Protein AF-A0A224VEC5-F1 (afdb_monomer)

Sequence (110 aa):
MGYMFFYGRLDENSVKFAAAPEKLKTRGGSPNQGVAFNNVNNRIYVVSDDVLTSIPVDKLTAGTATPDDVNYAVFQSKREWECLAFDSQGYGHLLALWPAELMKSTEPLN

pLDDT: mean 92.37, std 4.92, range [74.38, 98.06]

Secondary structure (DSSP, 8-state):
--EEEEEEEESSS-EEEEEEEEEESS-SSSSP-EEEEETTTTEEEEEETTEEEEEEHHHHHHT---GGG-EEEE------EEEEEE-TT--EEEEETTTTEEEE-SS---

Radius of gyration: 14.31 Å; Cα contacts (8 Å, |Δi|>4): 243; chains: 1; bounding box: 43×29×38 Å

Organism: NCBI:txid152332

Solvent-accessible surface area (backbone atoms only — not comparable to full-atom values): 6274 Å² total; per-residue (Å²): 116,54,48,81,46,72,51,72,52,78,59,100,88,48,80,50,73,44,71,33,75,39,60,47,73,66,58,88,48,53,74,78,51,31,73,31,66,32,83,78,75,45,28,42,35,41,31,14,43,39,21,42,39,29,36,45,47,66,33,30,62,70,56,66,63,52,78,87,55,48,44,76,50,74,65,84,69,86,43,45,39,48,43,54,46,54,51,100,76,23,32,38,39,40,34,31,64,62,74,72,43,81,45,68,51,96,54,58,66,128

Nearest PDB structures (foldseek):
  7ajt-assembly1_UQ  TM=4.447E-01  e=1.570E-01  Saccharomyces cerevisiae S288C
  3rrm-assembly1_C  TM=4.294E-01  e=4.924E-01  Saccharomyces cerevisiae
  1xip-assembly1_A  TM=3.806E-01  e=5.199E-01  Saccharomyces cerevisiae
  6eos-assembly3_E  TM=3.489E-01  e=1.722E+00  Homo sapiens
  7jkq-assembly1_A  TM=5.104E-01  e=5.398E+00  Homo sapiens

Foldseek 3Di:
DWDWDKDDDDDPPDDDIDIFLDIGPDDPAAPFQDWEAFPVQQWIWTDFVQKIKIAHPCCRNVVNDDPVRIDIGGRPPRFGWHDWYADPQQWIWTFTVVVTDTDTDPHRDD

Mean predicted aligned error: 3.56 Å

Structure (mmCIF, N/CA/C/O backbone):
data_AF-A0A224VEC5-F1
#
_entry.id   AF-A0A224VEC5-F1
#
loop_
_atom_site.group_PDB
_atom_site.id
_atom_site.type_symbol
_atom_site.label_atom_id
_atom_site.label_alt_id
_atom_site.label_comp_id
_atom_site.label_asym_id
_atom_site.label_entity_id
_atom_site.label_seq_id
_atom_site.pdbx_PDB_ins_code
_atom_site.Cartn_x
_atom_site.Cartn_y
_atom_site.Cartn_z
_atom_site.occupancy
_atom_site.B_iso_or_equiv
_atom_site.auth_seq_id
_atom_site.auth_comp_id
_atom_site.auth_asym_id
_atom_site.auth_atom_id
_atom_site.pdbx_PDB_model_num
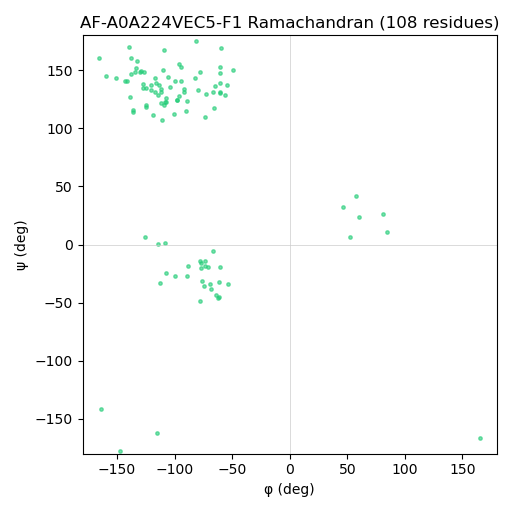ATOM 1 N N . MET A 1 1 ? 7.298 16.102 5.362 1.00 74.38 1 MET A N 1
ATOM 2 C CA . MET A 1 1 ? 5.815 16.050 5.456 1.00 74.38 1 MET A CA 1
ATOM 3 C C . MET A 1 1 ? 5.394 14.590 5.494 1.00 74.38 1 MET A C 1
ATOM 5 O O . MET A 1 1 ? 6.147 13.799 4.955 1.00 74.38 1 MET A O 1
ATOM 9 N N . GLY A 1 2 ? 4.272 14.243 6.133 1.00 86.25 2 GLY A N 1
ATOM 10 C CA . GLY A 1 2 ? 3.777 12.867 6.3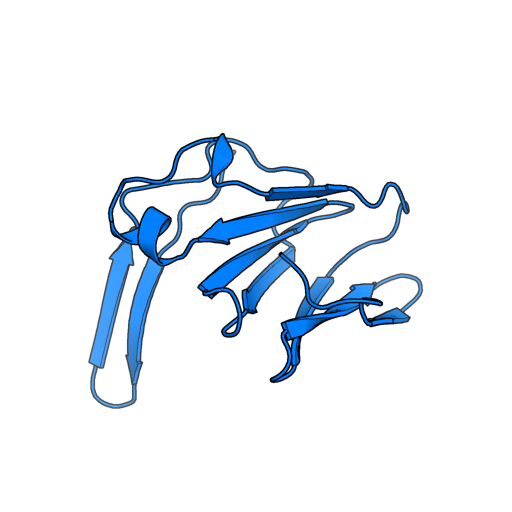07 1.00 86.25 2 GLY A CA 1
ATOM 11 C C . GLY A 1 2 ? 2.444 12.606 5.593 1.00 86.25 2 GLY A C 1
ATOM 12 O O . GLY A 1 2 ? 2.062 13.404 4.729 1.00 86.25 2 GLY A O 1
ATOM 13 N N . TYR A 1 3 ? 1.742 11.535 5.976 1.00 89.12 3 TYR A N 1
ATOM 14 C CA . TYR A 1 3 ? 0.380 11.209 5.532 1.00 89.12 3 TYR A CA 1
ATOM 15 C C . TYR A 1 3 ? -0.584 11.126 6.713 1.00 89.12 3 TYR A C 1
ATOM 17 O O . TYR A 1 3 ? -0.288 10.483 7.720 1.00 89.12 3 TYR A O 1
ATOM 25 N N . MET A 1 4 ? -1.739 11.770 6.562 1.00 92.19 4 MET A N 1
ATOM 26 C CA . MET A 1 4 ? -2.904 11.590 7.422 1.00 92.19 4 MET A CA 1
ATOM 27 C C . MET A 1 4 ? -3.910 10.735 6.666 1.00 92.19 4 MET A C 1
ATOM 29 O O . MET A 1 4 ? -4.144 10.973 5.482 1.00 92.19 4 MET A O 1
ATOM 33 N N . PHE A 1 5 ? -4.497 9.762 7.350 1.00 92.94 5 PHE A N 1
ATOM 34 C CA . PHE A 1 5 ? -5.495 8.886 6.758 1.00 92.94 5 PHE A CA 1
ATOM 35 C C . PHE A 1 5 ? -6.880 9.255 7.262 1.00 92.94 5 PHE A C 1
ATOM 37 O O . PHE A 1 5 ? -7.048 9.622 8.423 1.00 92.94 5 PHE A O 1
ATOM 44 N N . PHE A 1 6 ? -7.866 9.127 6.384 1.00 94.25 6 PHE A N 1
ATOM 45 C CA . PHE A 1 6 ? -9.274 9.257 6.722 1.00 94.25 6 PHE A CA 1
ATOM 46 C C . PHE A 1 6 ? -9.962 7.947 6.374 1.00 94.25 6 PHE A C 1
ATOM 48 O O . PHE A 1 6 ? -9.695 7.362 5.327 1.00 94.25 6 PHE A O 1
ATOM 55 N N . TYR A 1 7 ? -10.837 7.489 7.257 1.00 92.56 7 TYR A N 1
ATOM 56 C CA . TYR A 1 7 ? -11.595 6.259 7.077 1.00 92.56 7 TYR A CA 1
ATOM 57 C C . TYR A 1 7 ? -13.055 6.512 7.422 1.00 92.56 7 TYR A C 1
ATOM 59 O O . TYR A 1 7 ? -13.379 7.414 8.202 1.00 92.56 7 TYR A O 1
ATOM 67 N N . GLY A 1 8 ? -13.952 5.757 6.798 1.00 93.38 8 GLY A N 1
ATOM 68 C CA . GLY A 1 8 ? -15.367 6.049 6.908 1.00 93.38 8 GLY A CA 1
ATOM 69 C C . GLY A 1 8 ? -16.227 5.346 5.878 1.00 93.38 8 GLY A C 1
ATOM 70 O O . GLY A 1 8 ? -15.791 4.423 5.192 1.00 93.38 8 GLY A O 1
ATOM 71 N N . ARG A 1 9 ? -17.468 5.810 5.789 1.00 94.81 9 ARG A N 1
ATOM 72 C CA . ARG A 1 9 ? -18.486 5.324 4.865 1.00 94.81 9 ARG A CA 1
ATOM 73 C C . ARG A 1 9 ? -18.872 6.449 3.916 1.00 94.81 9 ARG A C 1
ATOM 75 O O . ARG A 1 9 ? -19.174 7.561 4.353 1.00 94.81 9 ARG A O 1
ATOM 82 N N . LEU A 1 10 ? -18.881 6.120 2.632 1.00 94.88 10 LEU A N 1
ATOM 83 C CA . LEU A 1 10 ? -19.452 6.931 1.571 1.00 94.88 10 LEU A CA 1
ATOM 84 C C . LEU A 1 10 ? -20.466 6.065 0.836 1.00 94.88 10 LEU A C 1
ATOM 86 O O . LEU A 1 10 ? -20.107 5.028 0.284 1.00 94.88 10 LEU A O 1
ATOM 90 N N . ASP A 1 11 ? -21.722 6.481 0.861 1.00 95.38 11 ASP A N 1
ATOM 91 C CA . ASP A 1 11 ? -22.780 5.904 0.044 1.00 95.38 11 ASP A CA 1
ATOM 92 C C . ASP A 1 11 ? -23.812 6.968 -0.338 1.00 95.38 11 ASP A C 1
ATOM 94 O O . ASP A 1 11 ? -23.669 8.145 -0.008 1.00 95.38 11 ASP A O 1
ATOM 98 N N . GLU A 1 12 ? -24.854 6.544 -1.048 1.00 96.56 12 GLU A N 1
ATOM 99 C CA . GLU A 1 12 ? -25.938 7.410 -1.519 1.00 96.56 12 GLU A CA 1
ATOM 100 C C . GLU A 1 12 ? -26.717 8.119 -0.394 1.00 96.56 12 GLU A C 1
ATOM 102 O O . GLU A 1 12 ? -27.376 9.123 -0.648 1.00 96.56 12 GLU A O 1
ATOM 107 N N . ASN A 1 13 ? -26.633 7.628 0.847 1.00 96.00 13 ASN A N 1
ATOM 108 C CA . ASN A 1 13 ? -27.434 8.098 1.977 1.00 96.00 13 ASN A CA 1
ATOM 109 C C . ASN A 1 13 ? -26.617 8.912 2.991 1.00 96.00 13 ASN A C 1
ATOM 111 O O . ASN A 1 13 ? -27.180 9.695 3.760 1.00 96.00 13 ASN A O 1
ATOM 115 N N . SER A 1 14 ? -25.299 8.707 3.064 1.00 95.31 14 SER A N 1
ATOM 116 C CA . SER A 1 14 ? -24.451 9.350 4.063 1.00 95.31 14 SER A CA 1
ATOM 117 C C . SER A 1 14 ? -22.970 9.382 3.687 1.00 95.31 14 SER A C 1
ATOM 119 O O . SER A 1 14 ? -22.404 8.438 3.137 1.00 95.31 14 SER A O 1
ATOM 121 N N . VAL A 1 15 ? -22.320 10.471 4.094 1.00 96.62 15 VAL A N 1
ATOM 122 C CA . VAL A 1 15 ? -20.866 10.648 4.053 1.00 96.62 15 VAL A CA 1
ATOM 123 C C . VAL A 1 15 ? -20.397 10.857 5.488 1.00 96.62 15 VAL A C 1
ATOM 125 O O . VAL A 1 15 ? -20.724 11.866 6.114 1.00 96.62 15 VAL A O 1
ATOM 128 N N . LYS A 1 16 ? -19.669 9.884 6.040 1.00 96.31 16 LYS A N 1
ATOM 129 C CA . LYS A 1 16 ? -19.150 9.933 7.414 1.00 96.31 16 LYS A CA 1
ATOM 130 C C . LYS A 1 16 ? -17.713 9.458 7.435 1.00 96.31 16 LYS A C 1
ATOM 132 O O . LYS A 1 16 ? -17.464 8.278 7.214 1.00 96.31 16 LYS A O 1
ATOM 137 N N . PHE A 1 17 ? -16.797 10.364 7.749 1.00 96.62 17 PHE A N 1
ATOM 138 C CA . PHE A 1 17 ? -15.371 10.082 7.833 1.00 96.62 17 PHE A CA 1
ATOM 139 C C . PHE A 1 17 ? -14.795 10.605 9.141 1.00 96.62 17 PHE A C 1
ATOM 141 O O . PHE A 1 17 ? -15.242 11.625 9.667 1.00 96.62 17 PHE A O 1
ATOM 148 N N . ALA A 1 18 ? -13.778 9.912 9.634 1.00 95.31 18 ALA A N 1
ATOM 149 C CA . ALA A 1 18 ? -12.941 10.346 10.736 1.00 95.31 18 ALA A CA 1
ATOM 150 C C . ALA A 1 18 ? -11.477 10.296 10.300 1.00 95.31 18 ALA A C 1
ATOM 152 O O . ALA A 1 18 ? -11.083 9.454 9.488 1.00 95.31 18 ALA A O 1
ATOM 153 N N . ALA A 1 19 ? -10.666 11.196 10.851 1.00 95.81 19 ALA A N 1
ATOM 154 C CA . ALA A 1 19 ? -9.224 11.040 10.771 1.00 95.81 19 ALA A CA 1
ATOM 155 C C . ALA A 1 19 ? -8.823 9.789 11.564 1.00 95.81 19 ALA A C 1
ATOM 157 O O . ALA A 1 19 ? -9.318 9.563 12.672 1.00 95.81 19 ALA A O 1
ATOM 158 N N . ALA A 1 20 ? -7.927 8.985 11.003 1.00 95.31 20 ALA A N 1
ATOM 159 C CA . ALA A 1 20 ? -7.251 7.955 11.767 1.00 95.31 20 ALA A CA 1
ATOM 160 C C . ALA A 1 20 ? -6.457 8.613 12.909 1.00 95.31 20 ALA A C 1
ATOM 162 O O . ALA A 1 20 ? -5.839 9.661 12.694 1.00 95.31 20 ALA A O 1
ATOM 163 N N . PRO A 1 21 ? -6.466 8.024 14.117 1.00 93.31 21 PRO A N 1
ATOM 164 C CA . PRO A 1 21 ? -5.666 8.525 15.232 1.00 93.31 21 PRO A CA 1
ATOM 165 C C . PRO A 1 21 ? -4.164 8.484 14.920 1.00 93.31 21 PRO A C 1
ATOM 167 O O . PRO A 1 21 ? -3.426 9.368 15.355 1.00 93.31 21 PRO A O 1
ATOM 170 N N . GLU A 1 22 ? -3.724 7.504 14.123 1.00 91.81 22 GLU A N 1
ATOM 171 C CA . GLU A 1 22 ? -2.335 7.383 13.685 1.00 91.81 22 GLU A CA 1
ATOM 172 C C . GLU A 1 22 ? -2.058 8.026 12.326 1.00 91.81 22 GLU A C 1
ATOM 174 O O . GLU A 1 22 ? -2.912 8.127 11.441 1.00 91.81 22 GLU A O 1
ATOM 179 N N . LYS A 1 23 ? -0.800 8.445 12.151 1.00 88.94 23 LYS A N 1
ATOM 180 C CA . LYS A 1 23 ? -0.300 9.067 10.920 1.00 88.94 23 LYS A CA 1
ATOM 181 C C . LYS A 1 23 ? 1.084 8.548 10.556 1.00 88.94 23 LYS A C 1
ATOM 183 O O . LYS A 1 23 ? 1.937 8.370 11.427 1.00 88.94 23 LYS A O 1
ATOM 188 N N . LEU A 1 24 ? 1.370 8.445 9.259 1.00 88.19 24 LEU A N 1
ATOM 189 C CA . LEU A 1 24 ? 2.754 8.299 8.806 1.00 88.19 24 LEU A CA 1
ATOM 190 C C . LEU A 1 24 ? 3.448 9.645 8.952 1.00 88.19 24 LEU A C 1
ATOM 192 O O . LEU A 1 24 ? 3.151 10.589 8.222 1.00 88.19 24 LEU A O 1
ATOM 196 N N . LYS A 1 25 ? 4.370 9.755 9.908 1.00 86.75 25 LYS A N 1
ATOM 197 C CA . LYS A 1 25 ? 5.089 11.013 1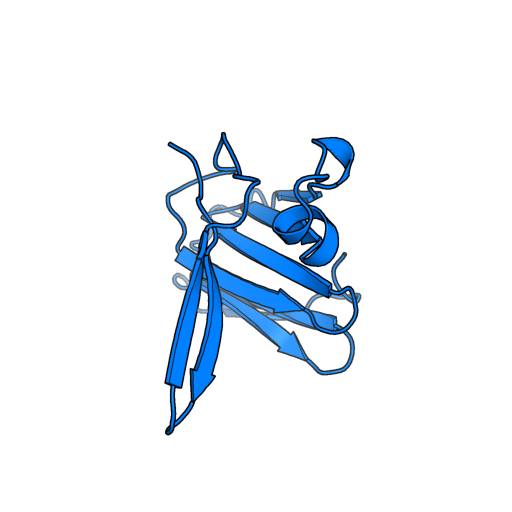0.175 1.00 86.75 25 LYS A CA 1
ATOM 198 C C . LYS A 1 25 ? 6.051 11.380 9.041 1.00 86.75 25 LYS A C 1
ATOM 200 O O . LYS A 1 25 ? 6.195 12.563 8.726 1.00 86.75 25 LYS A O 1
ATOM 205 N N . THR A 1 26 ? 6.639 10.370 8.406 1.00 85.25 26 THR A N 1
ATOM 206 C CA . THR A 1 26 ? 7.642 10.507 7.347 1.00 85.25 26 THR A CA 1
ATOM 207 C C . THR A 1 26 ? 7.175 9.748 6.112 1.00 85.25 26 THR A C 1
ATOM 209 O O . THR A 1 26 ? 6.674 8.633 6.227 1.00 85.25 26 THR A O 1
ATOM 212 N N . ARG A 1 27 ? 7.301 10.367 4.936 1.00 82.25 27 ARG A N 1
ATOM 213 C CA . ARG A 1 27 ? 7.028 9.712 3.648 1.00 82.25 27 ARG A CA 1
ATOM 214 C C . ARG A 1 27 ? 8.253 8.908 3.227 1.00 82.25 27 ARG A C 1
ATOM 216 O O . ARG A 1 27 ? 9.369 9.368 3.447 1.00 82.25 27 ARG A O 1
ATOM 223 N N . GLY A 1 28 ? 8.025 7.750 2.613 1.00 77.25 28 GLY A N 1
ATOM 224 C CA . GLY A 1 28 ? 9.091 6.891 2.098 1.00 77.25 28 GLY A CA 1
ATOM 225 C C . GLY A 1 28 ? 9.774 7.409 0.827 1.00 77.25 28 GLY A C 1
ATOM 226 O O . GLY A 1 28 ? 10.857 6.941 0.510 1.00 77.25 28 GLY A O 1
ATOM 227 N N . GLY A 1 29 ? 9.197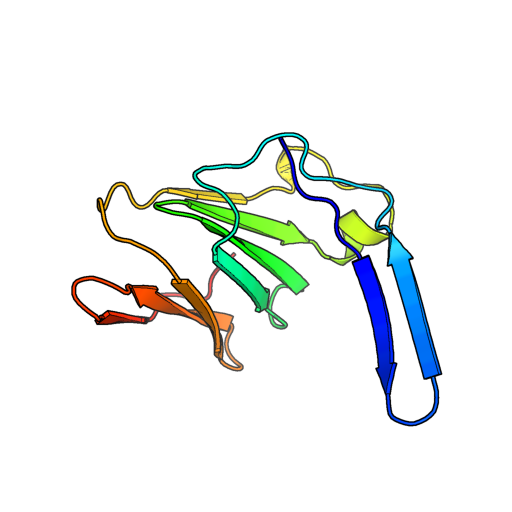 8.390 0.131 1.00 82.94 29 GLY A N 1
ATOM 228 C CA . GLY A 1 29 ? 9.724 8.890 -1.138 1.00 82.94 29 GLY A CA 1
ATOM 229 C C . GLY A 1 29 ? 9.124 10.237 -1.528 1.00 82.94 29 GLY A C 1
ATOM 230 O O . GLY A 1 29 ? 8.897 11.106 -0.673 1.00 82.94 29 GLY A O 1
ATOM 231 N N . SER A 1 30 ? 8.865 10.401 -2.825 1.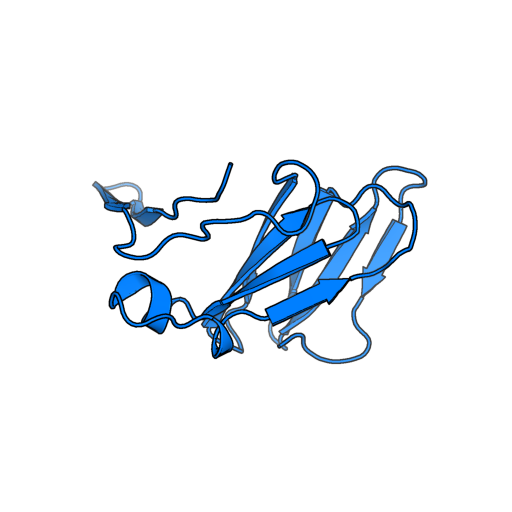00 82.94 30 SER A N 1
ATOM 232 C CA . SER A 1 30 ? 8.159 11.561 -3.375 1.00 82.94 30 SER A CA 1
ATOM 233 C C . SER A 1 30 ? 6.744 11.702 -2.774 1.00 82.94 30 SER A C 1
ATOM 235 O O . SER A 1 30 ? 6.278 10.839 -2.015 1.00 82.94 30 SER A O 1
ATOM 237 N N . PRO A 1 31 ? 6.048 12.833 -3.002 1.00 84.88 31 PRO A N 1
ATOM 238 C CA . PRO A 1 31 ? 4.637 12.939 -2.653 1.00 84.88 31 PRO A CA 1
ATOM 239 C C . PRO A 1 31 ? 3.826 11.746 -3.173 1.00 84.88 31 PRO A C 1
ATOM 241 O O . PRO A 1 31 ? 4.168 11.129 -4.172 1.00 84.88 31 PRO A O 1
ATOM 244 N N . ASN A 1 32 ? 2.756 11.417 -2.454 1.00 80.81 32 ASN A N 1
ATOM 245 C CA . ASN A 1 32 ? 1.893 10.299 -2.802 1.00 80.81 32 ASN A CA 1
ATOM 246 C C . ASN A 1 32 ? 1.358 10.431 -4.232 1.00 80.81 32 ASN A C 1
ATOM 248 O O . ASN A 1 32 ? 0.764 11.458 -4.550 1.00 80.81 32 ASN A O 1
ATOM 252 N N . GLN A 1 33 ? 1.525 9.366 -5.013 1.00 87.81 33 GLN A N 1
ATOM 253 C CA . GLN A 1 33 ? 0.979 9.241 -6.365 1.00 87.81 33 GLN A CA 1
ATOM 254 C C . GLN A 1 33 ? -0.314 8.412 -6.376 1.00 87.81 33 GLN A C 1
ATOM 256 O O . GLN A 1 33 ? -1.208 8.642 -7.183 1.00 87.81 33 GLN A O 1
ATOM 261 N N . GLY A 1 34 ? -0.475 7.492 -5.416 1.00 90.44 34 GLY A N 1
ATOM 262 C CA . GLY A 1 34 ? -1.678 6.668 -5.327 1.00 90.44 34 GLY A CA 1
ATOM 263 C C . GLY A 1 34 ? -1.840 5.934 -4.003 1.00 90.44 34 GLY A C 1
ATOM 264 O O . GLY A 1 34 ? -0.888 5.746 -3.245 1.00 90.44 34 GLY A O 1
ATOM 265 N N . VAL A 1 35 ? -3.063 5.511 -3.702 1.00 93.69 35 VAL A N 1
ATOM 266 C CA . VAL A 1 35 ? -3.388 4.725 -2.506 1.00 93.69 35 VAL A CA 1
ATOM 267 C C . VAL A 1 35 ? -4.157 3.483 -2.929 1.00 93.69 35 VAL A C 1
ATOM 269 O O . VAL A 1 35 ? -5.042 3.564 -3.776 1.00 93.69 35 VAL A O 1
ATOM 272 N N . ALA A 1 36 ? -3.835 2.345 -2.323 1.00 95.62 36 ALA A N 1
ATOM 273 C CA . ALA A 1 36 ? -4.478 1.070 -2.603 1.00 95.62 36 ALA A CA 1
ATOM 274 C C . ALA A 1 36 ? -4.823 0.340 -1.306 1.00 95.62 36 ALA A C 1
ATOM 276 O O . ALA A 1 36 ? -4.110 0.455 -0.313 1.00 95.62 36 ALA A O 1
ATOM 277 N N . PHE A 1 37 ? -5.899 -0.437 -1.313 1.00 95.75 37 PHE A N 1
ATOM 278 C CA . PHE A 1 37 ? -6.264 -1.307 -0.199 1.00 95.75 37 PHE A CA 1
ATOM 279 C C . PHE A 1 37 ? -6.167 -2.764 -0.640 1.00 95.75 37 PHE A C 1
ATOM 281 O O . PHE A 1 37 ? -6.748 -3.136 -1.659 1.00 95.75 37 PHE A O 1
ATOM 288 N N . ASN A 1 38 ? -5.451 -3.579 0.131 1.00 97.50 38 ASN A N 1
ATOM 289 C CA . ASN A 1 38 ? -5.408 -5.022 -0.064 1.00 97.50 38 ASN A CA 1
ATOM 290 C C . ASN A 1 38 ? -6.342 -5.693 0.949 1.00 97.50 38 ASN A C 1
ATOM 292 O O . ASN A 1 38 ? -6.084 -5.682 2.155 1.00 97.50 38 ASN A O 1
ATOM 296 N N . ASN A 1 39 ? -7.429 -6.292 0.459 1.00 94.56 39 ASN A N 1
ATOM 297 C CA . ASN A 1 39 ? -8.412 -6.947 1.320 1.00 94.56 39 ASN A CA 1
ATOM 298 C C . ASN A 1 39 ? -7.922 -8.286 1.899 1.00 94.56 39 ASN A C 1
ATOM 300 O O . ASN A 1 39 ? -8.478 -8.737 2.895 1.00 94.56 39 ASN A O 1
ATOM 304 N N . VAL A 1 40 ? -6.890 -8.903 1.312 1.00 97.38 40 VAL A N 1
ATOM 305 C CA . VAL A 1 40 ? -6.373 -10.212 1.739 1.00 97.38 40 VAL A CA 1
ATOM 306 C C . VAL A 1 40 ? -5.576 -10.091 3.032 1.00 97.38 40 VAL A C 1
ATOM 308 O O . VAL A 1 40 ? -5.654 -10.968 3.886 1.00 97.38 40 VAL A O 1
ATOM 311 N N . ASN A 1 41 ? -4.842 -8.98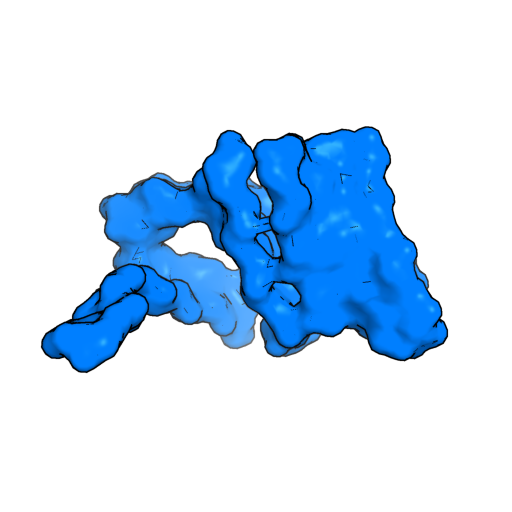9 3.201 1.00 96.19 41 ASN A N 1
ATOM 312 C CA . ASN A 1 41 ? -4.017 -8.743 4.386 1.00 96.19 41 ASN A CA 1
ATOM 313 C C . ASN A 1 41 ? -4.490 -7.546 5.234 1.00 96.19 41 ASN A C 1
ATOM 315 O O . ASN A 1 41 ? -3.880 -7.246 6.258 1.00 96.19 41 ASN A O 1
ATOM 319 N N . ASN A 1 42 ? -5.579 -6.880 4.832 1.00 97.06 42 ASN A N 1
ATOM 320 C CA . ASN A 1 42 ? -6.164 -5.718 5.503 1.00 97.06 42 ASN A CA 1
ATOM 321 C C . ASN A 1 42 ? -5.189 -4.535 5.667 1.00 97.06 42 ASN A C 1
ATOM 323 O O . ASN A 1 42 ? -5.142 -3.881 6.715 1.00 97.06 42 ASN A O 1
ATOM 327 N N . ARG A 1 43 ? -4.401 -4.241 4.628 1.00 97.19 43 ARG A N 1
ATOM 328 C CA . ARG A 1 43 ? -3.426 -3.142 4.642 1.00 97.19 43 ARG A CA 1
ATOM 329 C C . ARG A 1 43 ? -3.749 -2.074 3.612 1.00 97.19 43 ARG A C 1
ATOM 331 O O . ARG A 1 43 ? -4.178 -2.361 2.493 1.00 97.19 43 ARG A O 1
ATOM 338 N N . ILE A 1 44 ? -3.492 -0.828 3.997 1.00 95.44 44 ILE A N 1
ATOM 339 C CA . ILE A 1 44 ? -3.462 0.310 3.082 1.00 95.44 44 ILE A CA 1
ATOM 340 C C . ILE A 1 44 ? -2.033 0.501 2.586 1.00 95.44 44 ILE A C 1
ATOM 342 O O . ILE A 1 44 ? -1.093 0.470 3.377 1.00 95.44 44 ILE A O 1
ATOM 346 N N . TYR A 1 45 ? -1.880 0.692 1.284 1.00 95.44 45 TYR A N 1
ATOM 347 C CA . TYR A 1 45 ? -0.622 0.940 0.602 1.00 95.44 45 TYR A CA 1
ATOM 348 C C . TYR A 1 45 ? -0.622 2.363 0.074 1.00 95.44 45 TYR A C 1
ATOM 350 O O . TYR A 1 45 ? -1.581 2.810 -0.552 1.00 95.44 45 TYR A O 1
ATOM 358 N N . VAL A 1 46 ? 0.476 3.058 0.310 1.00 94.06 46 VAL A N 1
ATOM 359 C CA . VAL A 1 46 ? 0.779 4.370 -0.236 1.00 94.06 46 VAL A CA 1
ATOM 360 C C . VAL A 1 46 ? 1.876 4.180 -1.272 1.00 94.06 46 VAL A C 1
ATOM 362 O O . VAL A 1 46 ? 2.956 3.680 -0.954 1.00 94.06 46 VAL A O 1
ATOM 365 N N . VAL A 1 47 ? 1.587 4.601 -2.498 1.00 93.44 47 VAL A N 1
ATOM 366 C CA . VAL A 1 47 ? 2.520 4.609 -3.621 1.00 93.44 47 VAL A CA 1
ATOM 367 C C . VAL A 1 47 ? 3.215 5.966 -3.675 1.00 93.44 47 VAL A C 1
ATOM 369 O O . VAL A 1 47 ? 2.567 7.016 -3.597 1.00 93.44 47 VAL A O 1
ATOM 372 N N . SER A 1 48 ? 4.535 5.929 -3.784 1.00 89.25 48 SER A N 1
ATOM 373 C CA . SER A 1 48 ? 5.410 7.054 -4.120 1.00 89.25 48 SER A CA 1
ATOM 374 C C . SER A 1 48 ? 6.499 6.561 -5.072 1.00 89.25 48 SER A C 1
ATOM 376 O O . SER A 1 48 ? 6.656 5.348 -5.239 1.00 89.25 48 SER A O 1
ATOM 378 N N . ASP A 1 49 ? 7.278 7.468 -5.659 1.00 86.12 49 ASP A N 1
ATOM 379 C CA . ASP A 1 49 ? 8.375 7.067 -6.543 1.00 86.12 49 ASP A CA 1
ATOM 380 C C . ASP A 1 49 ? 9.391 6.213 -5.786 1.00 86.12 49 ASP A C 1
ATOM 382 O O . ASP A 1 49 ? 9.829 6.538 -4.680 1.00 86.12 49 ASP A O 1
ATOM 386 N N . ASP A 1 50 ? 9.716 5.080 -6.397 1.00 87.94 50 ASP A N 1
ATOM 387 C CA . ASP A 1 50 ? 10.520 3.984 -5.870 1.00 87.94 50 ASP A CA 1
ATOM 388 C C . ASP A 1 50 ? 10.144 3.387 -4.506 1.00 87.94 50 ASP A C 1
ATOM 390 O O . ASP A 1 50 ? 10.864 2.491 -4.061 1.00 87.94 50 ASP A O 1
ATOM 394 N N . VAL A 1 51 ? 9.027 3.770 -3.871 1.00 90.50 51 VAL A N 1
ATOM 395 C CA . VAL A 1 51 ? 8.650 3.237 -2.549 1.00 90.50 51 VAL A CA 1
ATOM 396 C C . VAL A 1 51 ? 7.159 2.928 -2.422 1.00 90.50 51 VAL A C 1
ATOM 398 O O . VAL A 1 51 ? 6.313 3.810 -2.588 1.00 90.50 51 VAL A O 1
ATOM 401 N N . LEU A 1 52 ? 6.850 1.691 -2.012 1.00 93.00 52 LEU A N 1
ATOM 402 C CA . LEU A 1 52 ? 5.564 1.334 -1.405 1.00 93.00 52 LEU A CA 1
ATOM 403 C C . LEU A 1 52 ? 5.693 1.357 0.113 1.00 93.00 52 LEU A C 1
ATOM 405 O O . LEU A 1 52 ? 6.563 0.697 0.681 1.00 93.00 52 LEU A 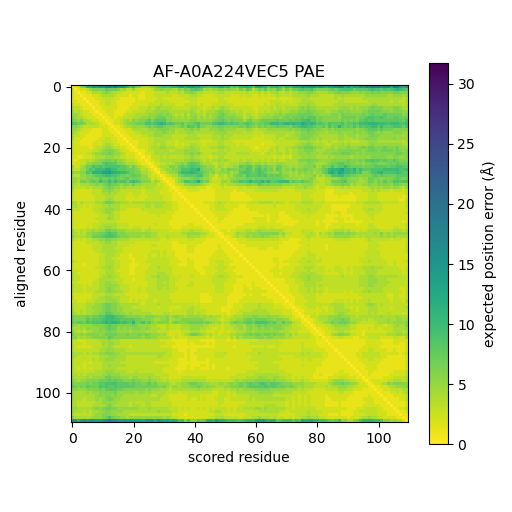O 1
ATOM 409 N N . THR A 1 53 ? 4.793 2.074 0.775 1.00 93.69 53 THR A N 1
ATOM 410 C CA . THR A 1 53 ? 4.629 2.018 2.233 1.00 93.69 53 THR A CA 1
ATOM 411 C C . THR A 1 53 ? 3.288 1.381 2.555 1.00 93.69 53 THR A C 1
ATOM 413 O O . THR A 1 53 ? 2.285 1.812 1.995 1.00 93.69 53 THR A O 1
ATOM 416 N N . SER A 1 54 ? 3.231 0.399 3.455 1.00 94.69 54 SER A N 1
ATOM 417 C CA . SER A 1 54 ? 1.960 -0.211 3.866 1.00 94.69 54 SER A CA 1
ATOM 418 C C . SER A 1 54 ? 1.782 -0.271 5.377 1.00 94.69 54 SER A C 1
ATOM 420 O O . SER A 1 54 ? 2.760 -0.391 6.113 1.00 94.69 54 SER A O 1
ATOM 422 N N . ILE A 1 55 ? 0.532 -0.189 5.841 1.00 95.25 55 ILE A N 1
ATOM 423 C CA . ILE A 1 55 ? 0.158 -0.219 7.266 1.00 95.25 55 ILE A CA 1
ATOM 424 C C . ILE A 1 55 ? -1.140 -1.025 7.433 1.00 95.25 55 ILE A C 1
ATOM 426 O O . ILE A 1 55 ? -2.047 -0.857 6.609 1.00 95.25 55 ILE A O 1
ATOM 430 N N . PRO A 1 56 ? -1.288 -1.848 8.488 1.00 96.31 56 PRO A N 1
ATOM 431 C CA . PRO A 1 56 ? -2.561 -2.478 8.828 1.00 96.31 56 PRO A CA 1
ATOM 432 C C . PRO A 1 56 ? -3.647 -1.441 9.133 1.00 96.31 56 PRO A C 1
ATOM 434 O O . PRO A 1 56 ? -3.444 -0.513 9.923 1.00 96.31 56 PRO A O 1
ATOM 437 N N . VAL A 1 57 ? -4.821 -1.602 8.523 1.00 95.75 57 VAL A N 1
ATOM 438 C CA . VAL A 1 57 ? -5.950 -0.672 8.687 1.00 95.75 57 VAL A CA 1
ATOM 439 C C . VAL A 1 57 ? -6.525 -0.727 10.104 1.00 95.75 57 VAL A C 1
ATOM 441 O O . VAL A 1 57 ? -6.873 0.304 10.680 1.00 95.75 57 VAL A O 1
ATOM 444 N N . ASP A 1 58 ? -6.599 -1.914 10.699 1.00 96.06 58 ASP A N 1
ATOM 445 C CA . ASP A 1 58 ? -7.064 -2.122 12.073 1.00 96.06 58 ASP A CA 1
ATOM 446 C C . ASP A 1 58 ? -6.170 -1.395 13.090 1.00 96.06 58 ASP A C 1
ATOM 448 O O . ASP A 1 58 ? -6.672 -0.659 13.938 1.00 96.06 58 ASP A O 1
ATOM 452 N N . LYS A 1 59 ? -4.844 -1.497 12.955 1.00 96.44 59 LYS A N 1
ATOM 453 C CA . LYS A 1 59 ? -3.885 -0.777 13.810 1.00 96.44 59 LYS A CA 1
ATOM 454 C C . LYS A 1 59 ? -3.981 0.735 13.647 1.00 96.44 59 LYS A C 1
ATOM 456 O O . LYS A 1 59 ? -3.971 1.472 14.637 1.00 96.44 59 LYS A O 1
ATOM 461 N N . LEU A 1 60 ? -4.094 1.185 12.398 1.00 94.44 60 LEU A N 1
ATOM 462 C CA . LEU A 1 60 ? -4.196 2.595 12.036 1.00 94.44 60 LEU A CA 1
ATOM 463 C C . LEU A 1 60 ? -5.456 3.243 12.631 1.00 94.44 60 LEU A C 1
ATOM 465 O O . LEU A 1 60 ? -5.384 4.330 13.202 1.00 94.44 60 LEU A O 1
ATOM 469 N N . THR A 1 61 ? -6.601 2.568 12.521 1.00 94.62 61 THR A N 1
ATOM 470 C CA . THR A 1 61 ? -7.893 3.058 13.030 1.00 94.62 61 THR A CA 1
ATOM 471 C C . THR A 1 61 ? -8.029 2.921 14.545 1.00 94.62 61 THR A C 1
ATOM 473 O O . THR A 1 61 ? -8.642 3.785 15.170 1.00 94.62 61 THR A O 1
ATOM 476 N N . ALA A 1 62 ? -7.413 1.901 15.152 1.00 95.75 62 ALA A N 1
ATOM 477 C CA . ALA A 1 62 ? -7.413 1.696 16.600 1.00 95.75 62 ALA A CA 1
ATOM 478 C C . ALA A 1 62 ? -6.440 2.609 17.364 1.00 95.75 62 ALA A C 1
ATOM 480 O O . ALA A 1 62 ? -6.527 2.686 18.587 1.00 95.75 62 ALA A O 1
ATOM 481 N N . GLY A 1 63 ? -5.504 3.282 16.688 1.00 95.00 63 GLY A N 1
ATOM 482 C CA . GLY A 1 63 ? -4.516 4.114 17.380 1.00 95.00 63 GLY A CA 1
ATOM 483 C C . GLY A 1 63 ? -3.347 3.324 17.963 1.00 95.00 63 GLY A C 1
ATOM 484 O O . GLY A 1 63 ? -2.803 3.710 18.991 1.00 95.00 63 GLY A O 1
ATOM 485 N N . THR A 1 64 ? -3.029 2.163 17.384 1.00 96.75 64 THR A N 1
ATOM 486 C CA . THR A 1 64 ? -2.075 1.200 17.971 1.00 96.75 64 THR A CA 1
ATOM 487 C C . THR A 1 64 ? -0.942 0.810 17.030 1.00 96.75 64 THR A C 1
ATOM 489 O O . THR A 1 64 ? -0.161 -0.078 17.363 1.00 96.75 64 THR A O 1
ATOM 492 N N . ALA A 1 65 ? -0.851 1.448 15.859 1.00 94.44 65 ALA A N 1
ATOM 493 C CA . ALA A 1 65 ? 0.222 1.190 14.912 1.00 94.44 65 ALA A CA 1
ATOM 494 C C . ALA A 1 65 ? 1.571 1.643 15.483 1.00 94.44 65 ALA A C 1
ATOM 496 O O . ALA A 1 65 ? 1.734 2.768 15.956 1.00 94.44 65 ALA A O 1
ATOM 497 N N . THR A 1 66 ? 2.552 0.762 15.393 1.00 93.50 66 THR A N 1
ATOM 498 C CA . THR A 1 66 ? 3.945 0.995 15.760 1.00 93.50 66 THR A CA 1
ATOM 499 C C . THR A 1 66 ? 4.810 1.064 14.499 1.00 93.50 66 THR A C 1
ATOM 501 O O . THR A 1 66 ? 4.351 0.695 13.415 1.00 93.50 66 THR A O 1
ATOM 504 N N . PRO A 1 67 ? 6.069 1.529 14.590 1.00 91.50 67 PRO A N 1
ATOM 505 C CA . PRO A 1 67 ? 6.989 1.475 13.456 1.00 91.50 67 PRO A CA 1
ATOM 506 C C . PRO A 1 67 ? 7.137 0.074 12.845 1.00 91.50 67 PRO A C 1
ATOM 508 O O . PRO A 1 67 ? 7.242 -0.024 11.627 1.00 91.50 67 PRO A O 1
ATOM 511 N N . ASP A 1 68 ? 7.071 -0.983 13.659 1.00 93.69 68 ASP A N 1
ATOM 512 C CA . ASP A 1 68 ? 7.211 -2.376 13.208 1.00 93.69 68 ASP A CA 1
ATOM 513 C C . ASP A 1 68 ? 5.997 -2.869 12.401 1.00 93.69 68 ASP A C 1
ATOM 515 O O . ASP A 1 68 ? 6.104 -3.821 11.630 1.00 93.69 68 ASP A O 1
ATOM 519 N N . ASP A 1 69 ? 4.843 -2.206 12.528 1.00 94.12 69 ASP A N 1
ATOM 520 C CA . ASP A 1 69 ? 3.662 -2.501 11.712 1.00 94.12 69 ASP A CA 1
ATOM 521 C C . ASP A 1 69 ? 3.787 -1.932 10.287 1.00 94.12 69 ASP A C 1
ATOM 523 O O . ASP A 1 69 ? 3.026 -2.321 9.394 1.00 94.12 69 ASP A O 1
ATOM 527 N N . VAL A 1 70 ? 4.722 -1.005 10.050 1.00 92.56 70 VAL A N 1
ATOM 528 C CA . VAL A 1 70 ? 4.902 -0.341 8.756 1.00 92.56 70 VAL A CA 1
ATOM 529 C C . VAL A 1 70 ? 5.862 -1.140 7.880 1.00 92.56 70 VAL A C 1
ATOM 531 O O . VAL A 1 70 ? 7.0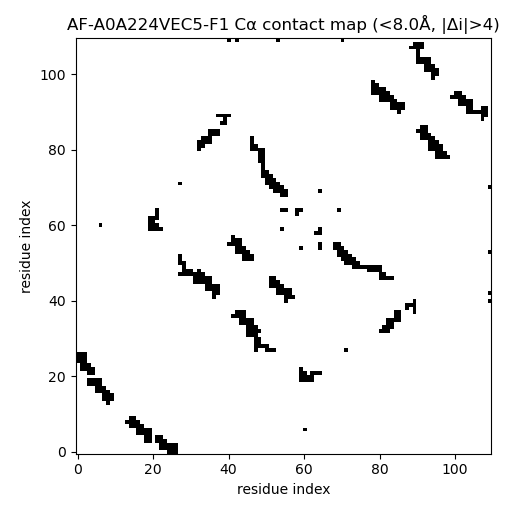16 -1.355 8.237 1.00 92.56 70 VAL A O 1
ATOM 534 N N . ASN A 1 71 ? 5.406 -1.521 6.688 1.00 93.19 71 ASN A N 1
ATOM 535 C CA . ASN A 1 71 ? 6.257 -2.164 5.690 1.00 93.19 71 ASN A CA 1
ATOM 536 C C . ASN A 1 71 ? 6.715 -1.137 4.647 1.00 93.19 71 ASN A C 1
ATOM 538 O O . ASN A 1 71 ? 5.925 -0.292 4.215 1.00 93.19 71 ASN A O 1
ATOM 542 N N . TYR A 1 72 ? 7.973 -1.245 4.226 1.00 90.88 72 TYR A N 1
ATOM 543 C CA . TYR A 1 72 ? 8.568 -0.458 3.153 1.00 90.88 72 TYR A CA 1
ATOM 544 C C . TYR A 1 72 ? 9.162 -1.398 2.105 1.00 90.88 72 TYR A C 1
ATOM 546 O O . TYR A 1 72 ? 10.092 -2.147 2.398 1.00 90.88 72 TYR A O 1
ATOM 554 N N . ALA A 1 73 ? 8.676 -1.309 0.870 1.00 90.94 73 ALA A N 1
ATOM 555 C CA . ALA A 1 73 ? 9.323 -1.921 -0.285 1.00 90.94 73 ALA A CA 1
ATOM 556 C C . ALA A 1 73 ? 9.957 -0.819 -1.133 1.00 90.94 73 ALA A C 1
ATOM 558 O O . ALA A 1 73 ? 9.264 0.105 -1.556 1.00 90.94 73 ALA A O 1
ATOM 559 N N . VAL A 1 74 ? 11.267 -0.913 -1.362 1.00 90.81 74 VAL A N 1
ATOM 560 C CA . VAL A 1 74 ? 12.037 0.064 -2.139 1.00 90.81 74 VAL A CA 1
ATOM 561 C C . VAL A 1 74 ? 12.496 -0.595 -3.435 1.00 90.81 74 VAL A C 1
ATOM 563 O O . VAL A 1 74 ? 13.188 -1.609 -3.393 1.00 90.81 74 VAL A O 1
ATOM 566 N N . PHE A 1 75 ? 12.122 -0.027 -4.580 1.00 87.44 75 PHE A N 1
ATOM 567 C CA . PHE A 1 75 ? 12.394 -0.625 -5.891 1.00 87.44 75 PHE A CA 1
ATOM 568 C C . PHE A 1 75 ? 13.738 -0.209 -6.495 1.00 87.44 75 PHE A C 1
ATOM 570 O O . PHE A 1 75 ? 14.286 -0.956 -7.300 1.00 87.44 75 PHE A O 1
ATOM 577 N N . GLN A 1 76 ? 14.257 0.976 -6.136 1.00 85.94 76 GLN A N 1
ATOM 578 C CA . GLN A 1 76 ? 15.473 1.572 -6.727 1.00 85.94 76 GLN A CA 1
ATOM 579 C C . GLN A 1 76 ? 15.497 1.510 -8.267 1.00 85.94 76 GLN A C 1
ATOM 581 O O . GLN A 1 76 ? 16.551 1.367 -8.891 1.00 85.94 76 GLN A O 1
ATOM 586 N N . SER A 1 77 ? 14.321 1.586 -8.886 1.00 86.38 77 SER A N 1
ATOM 587 C CA . SER A 1 77 ? 14.126 1.320 -10.307 1.00 86.38 77 SER A CA 1
ATOM 588 C C . SER A 1 77 ? 14.331 2.561 -11.169 1.00 86.38 77 SER A C 1
ATOM 590 O O . SER A 1 77 ? 14.550 2.427 -12.373 1.00 86.38 77 SER A O 1
ATOM 592 N N . LYS A 1 78 ? 14.277 3.759 -10.560 1.00 84.38 78 LYS A N 1
ATOM 593 C CA . LYS A 1 78 ? 14.230 5.063 -11.239 1.00 84.38 78 LYS A CA 1
ATOM 594 C C . LYS A 1 78 ? 13.010 5.225 -12.156 1.00 84.38 78 LYS A C 1
ATOM 596 O O . LYS A 1 78 ? 13.069 5.997 -13.110 1.00 84.38 78 LYS A O 1
ATOM 601 N N . ARG A 1 79 ? 11.932 4.479 -11.891 1.00 86.81 79 ARG A N 1
ATOM 602 C CA . ARG A 1 79 ? 10.643 4.586 -12.587 1.00 86.81 79 ARG A CA 1
ATOM 603 C C . ARG A 1 79 ? 9.683 5.474 -11.798 1.00 86.81 79 ARG A C 1
ATOM 605 O O . ARG A 1 79 ? 9.787 5.579 -10.577 1.00 86.81 79 ARG A O 1
ATOM 612 N N . GLU A 1 80 ? 8.734 6.060 -12.516 1.00 87.62 80 GLU A N 1
ATOM 613 C CA . GLU A 1 80 ? 7.622 6.830 -11.950 1.00 87.62 80 GLU A CA 1
ATOM 614 C C . GLU A 1 80 ? 6.442 5.891 -11.686 1.00 87.62 80 GLU A C 1
ATOM 616 O O . GLU A 1 80 ? 5.901 5.305 -12.629 1.00 87.62 80 GLU A O 1
ATOM 621 N N . TRP A 1 81 ? 6.078 5.702 -10.413 1.00 90.44 81 TRP A N 1
ATOM 622 C CA . TRP A 1 81 ? 5.002 4.792 -10.001 1.00 90.44 81 TRP A CA 1
ATOM 623 C C . TRP A 1 81 ? 3.708 5.558 -9.769 1.00 90.44 81 TRP A C 1
ATOM 625 O O . TRP A 1 81 ? 3.661 6.426 -8.906 1.00 90.44 81 TRP A O 1
ATOM 635 N N . GLU A 1 82 ? 2.630 5.169 -10.446 1.00 88.81 82 GLU A N 1
ATOM 636 C CA . GLU A 1 82 ? 1.382 5.950 -10.426 1.00 88.81 82 GLU A CA 1
ATOM 637 C C . GLU A 1 82 ? 0.230 5.245 -9.723 1.00 88.81 82 GLU A C 1
ATOM 639 O O . GLU A 1 82 ? -0.637 5.872 -9.118 1.00 88.81 82 GLU A O 1
ATOM 644 N N . CYS A 1 83 ? 0.171 3.918 -9.814 1.00 92.06 83 CYS A N 1
ATOM 645 C CA . CYS A 1 83 ? -0.994 3.189 -9.337 1.00 92.06 83 CYS A CA 1
ATOM 646 C C . CYS A 1 83 ? -0.632 1.788 -8.873 1.00 92.06 83 CYS A C 1
ATOM 648 O O . CYS A 1 83 ? 0.181 1.106 -9.491 1.00 92.06 83 CYS A O 1
ATOM 650 N N . LEU A 1 84 ? -1.298 1.353 -7.808 1.00 96.00 84 LEU A N 1
ATOM 651 C CA . LEU A 1 84 ? -1.292 -0.017 -7.328 1.00 96.00 84 LEU A CA 1
ATOM 652 C C . LEU A 1 84 ? -2.745 -0.474 -7.188 1.00 96.00 84 LEU A C 1
ATOM 654 O O . LEU A 1 84 ? -3.572 0.240 -6.625 1.00 96.00 84 LEU A O 1
ATOM 658 N N . ALA A 1 85 ? -3.048 -1.672 -7.668 1.00 96.88 85 ALA A N 1
ATOM 659 C CA . ALA A 1 85 ? -4.318 -2.345 -7.424 1.00 96.88 85 ALA A CA 1
ATOM 660 C C . ALA A 1 85 ? -4.070 -3.793 -6.999 1.00 96.88 85 ALA A C 1
ATOM 662 O O . ALA A 1 85 ? -3.020 -4.361 -7.295 1.00 96.88 85 ALA A O 1
ATOM 663 N N . PHE A 1 86 ? -5.036 -4.394 -6.314 1.00 98.06 86 PHE A N 1
ATOM 664 C CA . PHE A 1 86 ? -4.945 -5.773 -5.846 1.00 98.06 86 PHE A CA 1
ATOM 665 C C . PHE A 1 86 ? -6.010 -6.636 -6.506 1.00 98.06 86 PHE A C 1
ATOM 667 O O . PHE A 1 86 ? -7.154 -6.204 -6.656 1.00 98.06 86 PHE A O 1
ATOM 674 N N . ASP A 1 87 ? -5.635 -7.855 -6.891 1.00 97.19 87 ASP A N 1
ATOM 675 C CA . ASP A 1 87 ? -6.619 -8.881 -7.233 1.00 97.19 87 ASP A CA 1
ATOM 676 C C . ASP A 1 87 ? -7.178 -9.564 -5.973 1.00 97.19 87 ASP A C 1
ATOM 678 O O . ASP A 1 87 ? -6.736 -9.322 -4.848 1.00 97.19 87 ASP A O 1
ATOM 682 N N . SER A 1 88 ? -8.162 -10.447 -6.155 1.00 96.75 88 SER A N 1
ATOM 683 C CA . SER A 1 88 ? -8.814 -11.172 -5.056 1.00 96.75 88 SER A CA 1
ATOM 684 C C . SER A 1 88 ? -7.903 -12.162 -4.324 1.00 96.75 88 SER A C 1
ATOM 686 O O . SER A 1 88 ? -8.351 -12.816 -3.385 1.00 96.75 88 SER A O 1
ATOM 688 N N . GLN A 1 89 ? -6.672 -12.366 -4.791 1.00 97.31 89 GLN A N 1
ATOM 689 C CA . GLN A 1 89 ? -5.669 -13.228 -4.166 1.00 97.31 89 GLN A CA 1
ATOM 690 C C . GLN A 1 89 ? -4.542 -12.406 -3.524 1.00 97.31 89 GLN A C 1
ATOM 692 O O . GLN A 1 89 ? -3.629 -12.977 -2.934 1.00 97.31 89 GLN A O 1
ATOM 697 N N . GLY A 1 90 ? -4.618 -11.072 -3.586 1.00 97.44 90 GLY A N 1
ATOM 698 C CA . GLY A 1 90 ? -3.657 -10.168 -2.963 1.00 97.44 90 GLY A CA 1
ATOM 699 C C . GLY A 1 90 ? -2.418 -9.900 -3.816 1.00 97.44 90 GLY A C 1
ATOM 700 O O . GLY A 1 90 ? -1.469 -9.292 -3.312 1.00 97.44 90 GLY A O 1
ATOM 701 N N . TYR A 1 91 ? -2.400 -10.306 -5.092 1.00 98.06 91 TYR A N 1
ATOM 702 C CA . TYR A 1 91 ? -1.319 -9.915 -5.997 1.00 98.06 91 TYR A CA 1
ATOM 703 C C . TYR A 1 91 ? -1.451 -8.440 -6.365 1.00 98.06 91 TYR A C 1
ATOM 705 O O . TYR A 1 91 ? -2.510 -7.976 -6.804 1.00 98.06 91 TYR A O 1
ATOM 713 N N . GLY A 1 92 ? -0.347 -7.713 -6.215 1.00 97.31 92 GLY A N 1
ATOM 714 C CA . GLY A 1 92 ? -0.251 -6.311 -6.589 1.00 97.31 92 GLY A CA 1
ATOM 715 C C . GLY A 1 92 ? -0.048 -6.156 -8.092 1.00 97.31 92 GLY A C 1
ATOM 716 O O . GLY A 1 92 ? 0.806 -6.819 -8.677 1.00 97.31 92 GLY A O 1
ATOM 717 N N . HIS A 1 93 ? -0.812 -5.257 -8.699 1.00 97.25 93 HIS A N 1
ATOM 718 C CA . HIS A 1 93 ? -0.667 -4.809 -10.078 1.00 97.25 93 HIS A CA 1
ATOM 719 C C . HIS A 1 93 ? -0.191 -3.356 -10.048 1.00 97.25 93 HIS A C 1
ATOM 721 O O . HIS A 1 93 ? -0.948 -2.471 -9.647 1.00 97.25 93 HIS A O 1
ATOM 727 N N . LEU A 1 94 ? 1.077 -3.134 -10.394 1.00 94.81 94 LEU A N 1
ATOM 728 C CA . LEU A 1 94 ? 1.774 -1.854 -10.260 1.00 94.81 94 LEU A CA 1
ATOM 729 C C . LEU A 1 94 ? 1.973 -1.214 -11.637 1.00 94.81 94 LEU A C 1
ATOM 731 O O . LEU A 1 94 ? 2.528 -1.844 -12.540 1.00 94.81 94 LEU A O 1
ATOM 735 N N . LEU A 1 95 ? 1.528 0.033 -11.776 1.00 94.31 95 LEU A N 1
ATOM 736 C CA . LEU A 1 95 ? 1.648 0.838 -12.989 1.00 94.31 95 LEU A CA 1
ATOM 737 C C . LEU A 1 95 ? 2.847 1.787 -12.886 1.00 94.31 95 LEU A C 1
ATOM 739 O O . LEU A 1 95 ? 2.904 2.607 -11.965 1.00 94.31 95 LEU A O 1
ATOM 743 N N . ALA A 1 96 ? 3.752 1.712 -13.862 1.00 92.38 96 ALA A N 1
ATOM 744 C CA . ALA A 1 96 ? 4.719 2.768 -14.149 1.00 92.38 96 ALA A CA 1
ATOM 745 C C . ALA A 1 96 ? 4.185 3.697 -15.248 1.00 92.38 96 ALA A C 1
ATOM 747 O O . ALA A 1 96 ? 3.612 3.203 -16.222 1.00 92.38 96 ALA A O 1
ATOM 748 N N . LEU A 1 97 ? 4.405 5.011 -15.128 1.00 88.88 97 LEU A N 1
ATOM 749 C CA . LEU A 1 97 ? 4.015 5.980 -16.162 1.00 88.88 97 LEU A CA 1
ATOM 750 C C . LEU A 1 97 ? 4.986 6.000 -17.344 1.00 88.88 97 LEU A C 1
ATOM 752 O O . LEU A 1 97 ? 4.554 5.963 -18.498 1.00 88.88 97 LEU A O 1
ATOM 756 N N . TRP A 1 98 ? 6.293 6.083 -17.061 1.00 84.06 98 TRP A N 1
ATOM 757 C CA . TRP A 1 98 ? 7.322 6.313 -18.075 1.00 84.06 98 TRP A CA 1
ATOM 758 C C . TRP A 1 98 ? 8.567 5.410 -17.910 1.00 84.06 98 TRP A C 1
ATOM 760 O O . TRP A 1 98 ? 9.301 5.549 -16.928 1.00 84.06 98 TRP A O 1
ATOM 770 N N . PRO A 1 99 ? 8.857 4.514 -18.882 1.00 89.12 99 PRO A N 1
ATOM 771 C CA . PRO A 1 99 ? 7.922 4.057 -19.912 1.00 89.12 99 PRO A CA 1
ATOM 772 C C . PRO A 1 99 ? 6.711 3.363 -19.272 1.00 89.12 99 PRO A C 1
ATOM 774 O O . PRO A 1 99 ? 6.815 2.799 -18.181 1.00 89.12 99 PRO A O 1
ATOM 777 N N . ALA A 1 100 ? 5.574 3.401 -19.968 1.00 92.94 100 ALA A N 1
ATOM 778 C CA . ALA A 1 100 ? 4.338 2.817 -19.470 1.00 92.94 100 ALA A CA 1
ATOM 779 C C . ALA A 1 100 ? 4.461 1.292 -19.367 1.00 92.94 100 ALA A C 1
ATOM 781 O O . ALA A 1 100 ? 4.638 0.606 -20.375 1.00 92.94 100 ALA A O 1
ATOM 782 N N . GLU A 1 101 ? 4.342 0.764 -18.153 1.00 94.50 101 GLU A N 1
ATOM 783 C CA . GLU A 1 101 ? 4.415 -0.671 -17.886 1.00 94.50 101 GLU A CA 1
ATOM 784 C C . GLU A 1 101 ? 3.433 -1.068 -16.788 1.00 94.50 101 GLU A C 1
ATOM 786 O O . GLU A 1 101 ? 3.282 -0.368 -15.788 1.00 94.50 101 GLU A O 1
ATOM 791 N N . LEU A 1 102 ? 2.804 -2.231 -16.960 1.00 95.31 102 LEU A N 1
ATOM 792 C CA . LEU A 1 102 ? 2.021 -2.884 -15.922 1.00 95.31 102 LEU A CA 1
ATOM 793 C C . LEU A 1 102 ? 2.770 -4.131 -15.457 1.00 95.31 102 LEU A C 1
ATOM 795 O O . LEU A 1 102 ? 3.010 -5.047 -16.243 1.00 95.31 102 LEU A O 1
ATOM 799 N N . MET A 1 103 ? 3.112 -4.173 -14.175 1.00 94.75 103 MET A N 1
ATOM 800 C CA .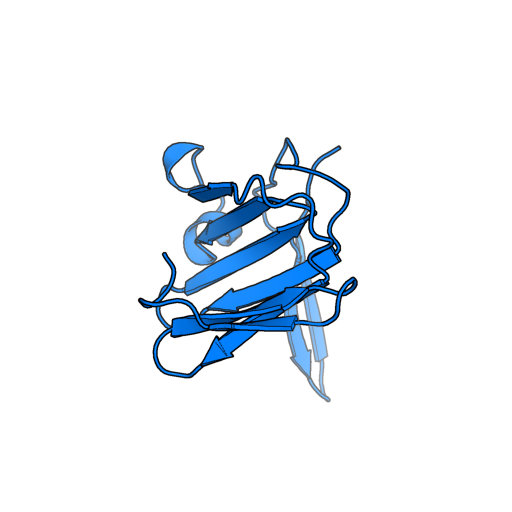 MET A 1 103 ? 3.748 -5.325 -13.543 1.00 94.75 103 MET A CA 1
ATOM 801 C C . MET A 1 103 ? 2.790 -6.003 -12.580 1.00 94.75 103 MET A C 1
ATOM 803 O O . MET A 1 103 ? 1.951 -5.354 -11.960 1.00 94.75 103 MET A O 1
ATOM 807 N N . LYS A 1 104 ? 2.958 -7.314 -12.424 1.00 96.81 104 LYS A N 1
ATOM 808 C CA . LYS A 1 104 ? 2.282 -8.111 -11.405 1.00 96.81 104 LYS A CA 1
ATOM 809 C C . LYS A 1 104 ? 3.323 -8.628 -10.420 1.00 96.81 104 LYS A C 1
ATOM 811 O O . LYS A 1 104 ? 4.393 -9.069 -10.841 1.00 96.81 104 LYS A O 1
ATOM 816 N N . SER A 1 105 ? 3.021 -8.582 -9.127 1.00 95.88 105 SER A N 1
ATOM 817 C CA . SER A 1 105 ? 3.871 -9.209 -8.117 1.00 95.88 105 SER A CA 1
ATOM 818 C C . SER A 1 105 ? 3.982 -10.719 -8.366 1.00 95.88 105 SER A C 1
ATOM 820 O O . SER A 1 105 ? 3.057 -11.355 -8.871 1.00 95.88 105 SER A O 1
ATOM 822 N N . THR A 1 106 ? 5.125 -11.313 -8.033 1.00 96.50 106 THR A N 1
ATOM 823 C CA . THR A 1 106 ? 5.315 -12.768 -8.166 1.00 96.50 106 THR A CA 1
ATOM 824 C C . THR A 1 106 ? 4.632 -13.544 -7.044 1.00 96.50 106 THR A C 1
ATOM 826 O O . THR A 1 106 ? 4.334 -14.716 -7.219 1.00 96.50 106 THR A O 1
ATOM 829 N N . GLU A 1 107 ? 4.338 -12.870 -5.931 1.00 95.88 107 GLU A N 1
ATOM 830 C CA . GLU A 1 107 ? 3.622 -13.380 -4.759 1.00 95.88 107 GLU A CA 1
ATOM 831 C C . GLU A 1 107 ? 2.618 -12.324 -4.260 1.00 95.88 107 GLU A C 1
ATOM 833 O O . GLU A 1 107 ? 2.780 -11.138 -4.584 1.00 95.88 107 GLU A O 1
ATOM 838 N N . PRO A 1 108 ? 1.591 -12.697 -3.474 1.00 95.88 108 PRO A N 1
ATOM 839 C CA . PRO A 1 108 ? 0.740 -11.728 -2.788 1.00 95.88 108 PRO A CA 1
ATOM 840 C C . PRO A 1 108 ? 1.568 -10.756 -1.935 1.00 95.88 108 PRO A C 1
ATOM 842 O O . PRO A 1 108 ? 2.517 -11.165 -1.264 1.00 95.88 108 PRO A O 1
ATOM 845 N N . LEU A 1 109 ? 1.240 -9.461 -1.966 1.00 92.69 109 LEU A N 1
ATOM 846 C CA . LEU A 1 109 ? 2.006 -8.470 -1.199 1.00 92.69 109 LEU A CA 1
ATOM 847 C C . LEU A 1 109 ? 1.627 -8.497 0.288 1.00 92.69 109 LEU A C 1
ATOM 849 O O . LEU A 1 109 ? 0.472 -8.739 0.638 1.00 92.69 109 LEU A O 1
ATOM 853 N N . ASN A 1 110 ? 2.610 -8.180 1.137 1.00 76.19 110 ASN A N 1
ATOM 854 C CA . ASN A 1 110 ? 2.497 -8.042 2.595 1.00 76.19 110 ASN A CA 1
ATOM 855 C C . ASN A 1 110 ? 2.522 -6.594 3.073 1.00 76.19 110 ASN A C 1
ATOM 857 O O . ASN A 1 110 ? 2.955 -5.679 2.330 1.00 76.19 110 ASN A O 1
#